Protein AF-A0A9N8J5W6-F1 (afdb_monomer)

pLDDT: mean 72.96, std 18.19, range [24.62, 93.94]

Sequence (117 aa):
MTYSVLTKVTNNVYNNQKFYLYKHGEEDSLNNFTKEEAEKLKQILDDFQNVFSETEIVPREDDEIKYIEISDNTKNLHFAFENVFDDCPGILQNLEEFDVMISGIDRDETVRQTFKD

Structure (mmCIF, N/CA/C/O backbone):
data_AF-A0A9N8J5W6-F1
#
_entry.id   AF-A0A9N8J5W6-F1
#
loop_
_atom_site.group_PDB
_atom_site.id
_atom_site.type_symbol
_atom_site.label_atom_id
_atom_site.label_alt_id
_atom_site.label_comp_id
_atom_site.label_asym_id
_atom_site.label_entity_id
_atom_site.label_seq_id
_atom_site.pdbx_PDB_ins_code
_atom_site.Cartn_x
_atom_site.Cartn_y
_atom_site.Cartn_z
_atom_site.occupancy
_atom_site.B_iso_or_equiv
_atom_site.auth_seq_id
_atom_site.auth_comp_id
_atom_site.auth_asym_id
_atom_site.auth_atom_id
_atom_site.pdbx_PDB_m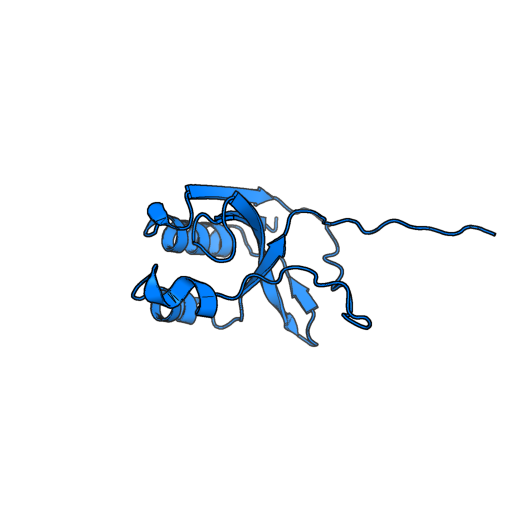odel_num
ATOM 1 N N . MET A 1 1 ? 18.194 -0.154 -0.891 1.00 75.31 1 MET A N 1
ATOM 2 C CA . MET A 1 1 ? 17.139 -1.153 -0.638 1.00 75.31 1 MET A CA 1
ATOM 3 C C . MET A 1 1 ? 15.797 -0.468 -0.815 1.00 75.31 1 MET A C 1
ATOM 5 O O . MET A 1 1 ? 15.617 0.627 -0.283 1.00 75.31 1 MET A O 1
ATOM 9 N N . THR A 1 2 ? 14.919 -1.079 -1.599 1.00 85.88 2 THR A N 1
ATOM 10 C CA . THR A 1 2 ? 13.561 -0.612 -1.888 1.00 85.88 2 THR A CA 1
ATOM 11 C C . THR A 1 2 ? 12.528 -1.475 -1.165 1.00 85.88 2 THR A C 1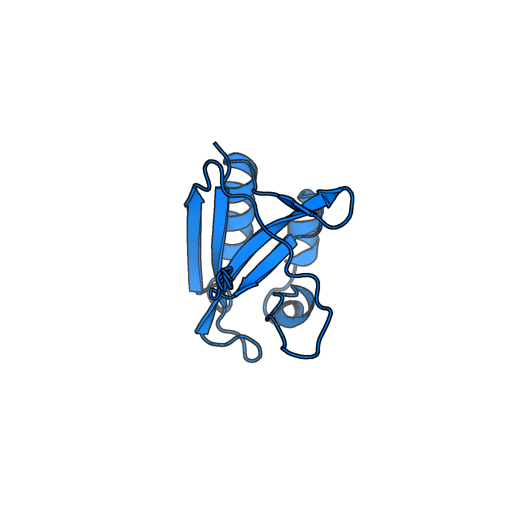
ATOM 13 O O . THR A 1 2 ? 12.841 -2.576 -0.712 1.00 85.88 2 THR A O 1
ATOM 16 N N . TYR A 1 3 ? 11.318 -0.951 -0.999 1.00 89.19 3 TYR A N 1
ATOM 17 C CA . TYR A 1 3 ? 10.287 -1.483 -0.120 1.00 89.19 3 TYR A CA 1
ATOM 18 C C . TYR A 1 3 ? 8.896 -1.324 -0.738 1.00 89.19 3 TYR A C 1
ATOM 20 O O . TYR A 1 3 ? 8.657 -0.455 -1.570 1.00 89.19 3 TYR A O 1
ATOM 28 N N . SER A 1 4 ? 7.965 -2.144 -0.272 1.00 88.56 4 SER A N 1
ATOM 29 C CA . SER A 1 4 ? 6.522 -1.995 -0.485 1.00 88.56 4 SER A CA 1
ATOM 30 C C . SER A 1 4 ? 5.829 -1.862 0.871 1.00 88.56 4 SER A C 1
ATOM 32 O O . SER A 1 4 ? 6.406 -2.226 1.903 1.00 88.56 4 SER A O 1
ATOM 34 N N . VAL A 1 5 ? 4.602 -1.346 0.880 1.00 90.00 5 VAL A N 1
ATOM 35 C CA . VAL A 1 5 ? 3.757 -1.334 2.082 1.00 90.00 5 VAL A CA 1
ATOM 36 C C . VAL A 1 5 ? 2.650 -2.361 1.898 1.00 90.00 5 VAL A C 1
ATOM 38 O O . VAL A 1 5 ? 1.831 -2.220 1.001 1.00 90.00 5 VAL A O 1
ATOM 41 N N . LEU A 1 6 ? 2.635 -3.407 2.719 1.00 90.31 6 LEU A N 1
ATOM 42 C CA . LEU A 1 6 ? 1.558 -4.393 2.749 1.00 90.31 6 LEU A CA 1
ATOM 43 C C . LEU A 1 6 ? 0.500 -3.924 3.743 1.00 90.31 6 LEU A C 1
ATOM 45 O O . LEU A 1 6 ? 0.841 -3.689 4.897 1.00 90.31 6 LEU A O 1
ATOM 49 N N . THR A 1 7 ? -0.763 -3.826 3.335 1.00 89.44 7 THR A N 1
ATOM 50 C CA . THR A 1 7 ? -1.857 -3.452 4.240 1.00 89.44 7 THR A CA 1
ATOM 51 C C . THR A 1 7 ? -3.085 -4.351 4.101 1.00 89.44 7 THR A C 1
ATOM 53 O O . THR A 1 7 ? -3.441 -4.737 2.988 1.00 89.44 7 THR A O 1
ATOM 56 N N . LYS A 1 8 ? -3.742 -4.703 5.216 1.00 89.12 8 LYS A N 1
ATOM 57 C CA . LYS A 1 8 ? -5.048 -5.384 5.216 1.00 89.12 8 LYS A CA 1
ATOM 58 C C . LYS A 1 8 ? -6.187 -4.378 5.337 1.00 89.12 8 LYS A C 1
ATOM 60 O O . LYS A 1 8 ? -6.327 -3.729 6.375 1.00 89.12 8 LYS A O 1
ATOM 65 N N . VAL A 1 9 ? -7.042 -4.345 4.320 1.00 85.44 9 VAL A N 1
ATOM 66 C CA . VAL A 1 9 ? -8.195 -3.447 4.243 1.00 85.44 9 VAL A CA 1
ATOM 67 C C . VAL A 1 9 ? -9.441 -4.128 4.815 1.00 85.44 9 VAL A C 1
ATOM 69 O O . VAL A 1 9 ? -9.725 -5.289 4.520 1.00 85.44 9 VAL A O 1
ATOM 72 N N . THR A 1 10 ? -10.189 -3.429 5.667 1.00 84.88 10 THR A N 1
ATOM 73 C CA . THR A 1 10 ? -11.378 -3.958 6.371 1.00 84.88 10 THR A CA 1
ATOM 74 C C . THR A 1 10 ? -12.672 -3.209 6.061 1.00 84.88 10 THR A C 1
ATOM 76 O O . THR A 1 10 ? -13.684 -3.437 6.722 1.00 84.88 10 THR A O 1
ATOM 79 N N . ASN A 1 11 ? -12.676 -2.336 5.050 1.00 82.56 11 ASN A N 1
ATOM 80 C CA . ASN A 1 11 ? -13.895 -1.649 4.626 1.00 82.56 11 ASN A CA 1
ATOM 81 C C . ASN A 1 11 ? -14.868 -2.589 3.887 1.00 82.56 11 ASN A C 1
ATOM 83 O O . ASN A 1 11 ? -14.529 -3.718 3.535 1.00 82.56 11 ASN A O 1
ATOM 87 N N . ASN A 1 12 ? -16.086 -2.116 3.608 1.00 77.38 12 ASN A N 1
ATOM 88 C CA . ASN A 1 12 ? -17.129 -2.934 2.974 1.00 77.38 12 ASN A CA 1
ATOM 89 C C . ASN A 1 12 ? -16.768 -3.437 1.563 1.00 77.38 12 ASN A C 1
ATOM 91 O O . ASN A 1 12 ? -17.301 -4.459 1.134 1.00 77.38 12 ASN A O 1
ATOM 95 N N . VAL A 1 13 ? -15.896 -2.727 0.842 1.00 76.38 13 VAL A N 1
ATOM 96 C CA . VAL A 1 13 ? -15.535 -3.030 -0.553 1.00 76.38 13 VAL A CA 1
ATOM 97 C C . VAL A 1 13 ? -14.432 -4.089 -0.630 1.00 76.38 13 VAL A C 1
ATOM 99 O O . VAL A 1 13 ? -14.532 -5.024 -1.419 1.00 76.38 13 VAL A O 1
ATOM 102 N N . TYR A 1 14 ? -13.408 -3.964 0.212 1.00 77.25 14 TYR A N 1
ATOM 103 C CA . TYR A 1 14 ? -12.174 -4.752 0.177 1.00 77.25 14 TYR A CA 1
ATOM 104 C C . TYR A 1 14 ? -11.979 -5.608 1.439 1.00 77.25 14 TYR A C 1
ATOM 106 O O . TYR A 1 14 ? -10.856 -5.927 1.823 1.00 77.25 14 TYR A O 1
ATOM 114 N N . ASN A 1 15 ? -13.071 -5.952 2.124 1.00 82.25 15 ASN A N 1
ATOM 115 C CA . ASN A 1 15 ? -13.048 -6.573 3.445 1.00 82.25 15 ASN A CA 1
ATOM 116 C C . ASN A 1 15 ? -12.140 -7.817 3.517 1.00 82.25 15 ASN A C 1
ATOM 118 O O . ASN A 1 15 ? -12.382 -8.812 2.831 1.00 82.25 15 ASN A O 1
ATOM 122 N N . ASN A 1 16 ? -11.155 -7.781 4.419 1.00 80.44 16 ASN A N 1
ATOM 123 C CA . ASN A 1 16 ? -10.152 -8.822 4.668 1.00 80.44 16 ASN A CA 1
ATOM 124 C C . ASN A 1 16 ? -9.170 -9.078 3.511 1.00 80.44 16 ASN A C 1
ATOM 126 O O . ASN A 1 16 ? -8.526 -10.129 3.490 1.00 80.44 16 ASN A O 1
ATOM 130 N N . GLN A 1 17 ? -9.019 -8.137 2.580 1.00 81.81 17 GLN A N 1
ATOM 131 C CA . GLN A 1 17 ? -8.049 -8.240 1.486 1.00 81.81 17 GLN A CA 1
ATOM 132 C C . GLN A 1 17 ? -6.723 -7.587 1.864 1.00 81.81 17 GLN A C 1
ATOM 134 O O . GLN A 1 17 ? -6.693 -6.627 2.637 1.00 81.81 17 GLN A O 1
ATOM 139 N N . LYS A 1 18 ? -5.616 -8.125 1.339 1.00 85.88 18 LYS A N 1
ATOM 140 C CA . LYS A 1 18 ? -4.268 -7.612 1.597 1.00 85.88 18 LYS A CA 1
ATOM 141 C C . LYS A 1 18 ? -3.679 -7.037 0.322 1.00 85.88 18 LYS A C 1
ATOM 143 O O . LYS A 1 18 ? -3.481 -7.777 -0.630 1.00 85.88 18 LYS A O 1
ATOM 148 N N . PHE A 1 19 ? -3.306 -5.766 0.354 1.00 83.94 19 PHE A N 1
ATOM 149 C CA . PHE A 1 19 ? -2.707 -5.081 -0.784 1.00 83.94 19 PHE A CA 1
ATOM 150 C C . PHE A 1 19 ? -1.247 -4.762 -0.526 1.00 83.94 19 PHE A C 1
ATOM 152 O O . PHE A 1 19 ? -0.910 -4.204 0.518 1.00 83.94 19 PHE A O 1
ATOM 159 N N . TYR A 1 20 ? -0.396 -5.057 -1.501 1.00 86.44 20 TYR A N 1
ATOM 160 C CA . TYR A 1 20 ? 0.915 -4.435 -1.600 1.00 86.44 20 TYR A CA 1
ATOM 161 C C . TYR A 1 20 ? 0.774 -3.106 -2.325 1.00 86.44 20 TYR A C 1
ATOM 163 O O . TYR A 1 20 ? 0.267 -3.064 -3.442 1.00 86.44 20 TYR A O 1
ATOM 171 N N . LEU A 1 21 ? 1.208 -2.030 -1.683 1.00 86.44 21 LEU A N 1
ATOM 172 C CA . LEU A 1 21 ? 1.203 -0.689 -2.236 1.00 86.44 21 LEU A CA 1
ATOM 173 C C . LEU A 1 21 ? 2.540 -0.394 -2.916 1.00 86.44 21 LEU A C 1
ATOM 175 O O . LEU A 1 21 ? 3.605 -0.736 -2.387 1.00 86.44 21 LEU A O 1
ATOM 179 N N . TYR A 1 22 ? 2.455 0.305 -4.044 1.00 84.00 22 TYR A N 1
ATOM 180 C CA . TYR A 1 22 ? 3.561 0.727 -4.904 1.00 84.00 22 TYR A CA 1
ATOM 181 C C . TYR A 1 22 ? 3.335 2.157 -5.391 1.00 84.00 22 TYR A C 1
ATOM 183 O O . TYR A 1 22 ? 2.193 2.616 -5.441 1.00 84.00 22 TYR A O 1
ATOM 191 N N . LYS A 1 23 ? 4.403 2.850 -5.798 1.00 81.31 23 LYS A N 1
ATOM 192 C CA . LYS A 1 23 ? 4.284 4.149 -6.474 1.00 81.31 23 LYS A CA 1
ATOM 193 C C . LYS A 1 23 ? 4.245 3.977 -7.986 1.00 81.31 23 LYS A C 1
ATOM 195 O O . LYS A 1 23 ? 4.950 3.127 -8.527 1.00 81.31 23 LYS A O 1
ATOM 200 N N . HIS A 1 24 ? 3.466 4.805 -8.667 1.00 73.50 24 HIS A N 1
ATOM 201 C CA . HIS A 1 24 ? 3.533 4.925 -10.119 1.00 73.50 24 HIS A CA 1
ATOM 202 C C . HIS A 1 24 ? 4.877 5.520 -10.549 1.00 73.50 24 HIS A C 1
ATOM 204 O O . HIS A 1 24 ? 5.380 6.471 -9.950 1.00 73.50 24 HIS A O 1
ATOM 210 N N . GLY A 1 25 ? 5.462 4.916 -11.574 1.00 67.44 25 GLY A N 1
ATOM 211 C CA . GLY A 1 25 ? 6.630 5.394 -12.293 1.00 67.44 25 GLY A CA 1
ATOM 212 C C . GLY A 1 25 ? 6.268 6.054 -13.618 1.00 67.44 25 GLY A C 1
ATOM 213 O O . GLY A 1 25 ? 5.104 6.307 -13.923 1.00 67.44 25 GLY A O 1
ATOM 214 N N . GLU A 1 26 ? 7.298 6.319 -14.418 1.00 69.06 26 GLU A N 1
ATOM 215 C CA . GLU A 1 26 ? 7.140 6.770 -15.801 1.00 69.06 26 GLU A CA 1
ATOM 216 C C . GLU A 1 26 ? 6.531 5.647 -16.665 1.00 69.06 26 GLU A C 1
ATOM 218 O O . GLU A 1 26 ? 6.696 4.464 -16.355 1.00 69.06 26 GLU A O 1
ATOM 223 N N . GLU A 1 27 ? 5.819 6.012 -17.736 1.00 65.06 27 GLU A N 1
ATOM 224 C CA . GLU A 1 27 ? 5.248 5.066 -18.716 1.00 65.06 27 GLU A CA 1
ATOM 225 C C . GLU A 1 27 ? 4.322 3.989 -18.102 1.00 65.06 27 GLU A C 1
ATOM 227 O O . GLU A 1 27 ? 4.372 2.825 -18.490 1.00 65.06 27 GLU A O 1
ATOM 232 N N . ASP A 1 28 ? 3.490 4.369 -17.123 1.00 64.56 28 ASP A N 1
ATOM 233 C CA . ASP A 1 28 ? 2.539 3.478 -16.426 1.00 64.56 28 ASP A CA 1
ATOM 234 C C . ASP A 1 28 ? 3.188 2.280 -15.697 1.00 64.56 28 ASP A C 1
ATOM 236 O O . ASP A 1 28 ? 2.527 1.296 -15.353 1.00 64.56 28 ASP A O 1
ATOM 240 N N . SER A 1 29 ? 4.488 2.368 -15.399 1.00 69.50 29 SER A N 1
ATOM 241 C CA . SER A 1 29 ? 5.202 1.368 -14.599 1.00 69.50 29 SER A CA 1
ATOM 242 C C . SER A 1 29 ? 4.897 1.488 -13.099 1.00 69.50 29 SER A C 1
ATOM 244 O O . SER A 1 29 ? 4.496 2.541 -12.602 1.00 69.50 29 SER A O 1
ATOM 246 N N . LEU A 1 30 ? 5.109 0.406 -12.343 1.00 76.06 30 LEU A N 1
ATOM 247 C CA . LEU A 1 30 ? 5.076 0.425 -10.879 1.00 76.06 30 LEU A CA 1
ATOM 248 C C . LEU A 1 30 ? 6.487 0.309 -10.324 1.00 76.06 30 LEU A C 1
ATOM 250 O O . LEU A 1 30 ? 7.262 -0.552 -10.731 1.00 76.06 30 LEU A O 1
ATOM 254 N N . ASN A 1 31 ? 6.789 1.153 -9.345 1.00 79.19 31 ASN A N 1
ATOM 255 C CA . ASN A 1 31 ? 8.069 1.194 -8.666 1.00 79.19 31 ASN A CA 1
ATOM 256 C C . ASN A 1 31 ? 7.892 0.916 -7.172 1.00 79.19 31 ASN A C 1
ATOM 258 O O . ASN A 1 31 ? 6.906 1.300 -6.537 1.00 79.19 31 ASN A O 1
ATOM 262 N N . ASN A 1 32 ? 8.905 0.283 -6.589 1.00 85.38 32 ASN A N 1
ATOM 263 C CA . ASN A 1 32 ? 9.012 0.165 -5.143 1.00 85.38 32 ASN A CA 1
ATOM 264 C C . ASN A 1 32 ? 9.342 1.531 -4.513 1.00 85.38 32 ASN A C 1
ATOM 266 O O . ASN A 1 32 ? 10.011 2.378 -5.111 1.00 85.38 32 ASN A O 1
ATOM 270 N N . PHE A 1 33 ? 8.928 1.717 -3.267 1.00 86.44 33 PHE A N 1
ATOM 271 C CA . PHE A 1 33 ? 9.295 2.859 -2.440 1.00 86.44 33 PHE A CA 1
ATOM 272 C C . PHE A 1 33 ? 10.742 2.750 -1.941 1.00 86.44 33 PHE A C 1
ATOM 274 O O . PHE A 1 33 ? 11.304 1.666 -1.784 1.00 86.44 33 PHE A O 1
ATOM 281 N N . THR A 1 34 ? 11.363 3.877 -1.620 1.00 90.69 34 THR A N 1
ATOM 282 C CA . THR A 1 34 ? 12.511 3.905 -0.709 1.00 90.69 34 THR A CA 1
ATOM 283 C C . THR A 1 34 ? 12.055 3.555 0.711 1.00 90.69 34 THR A C 1
ATOM 285 O O . THR A 1 34 ? 10.864 3.567 1.021 1.00 90.69 34 THR A O 1
ATOM 288 N N . LYS A 1 35 ? 13.003 3.259 1.609 1.00 91.62 35 LYS A N 1
ATOM 289 C CA . LYS A 1 35 ? 12.676 2.981 3.016 1.00 91.62 35 LYS A CA 1
ATOM 290 C C . LYS A 1 35 ? 11.904 4.130 3.665 1.00 91.62 35 LYS A C 1
ATOM 292 O O . LYS A 1 35 ? 10.909 3.898 4.338 1.00 91.62 35 LYS A O 1
ATOM 297 N N . GLU A 1 36 ? 12.379 5.353 3.448 1.00 92.25 36 GLU A N 1
ATOM 298 C CA . GLU A 1 36 ? 11.794 6.560 4.028 1.00 92.25 36 GLU A CA 1
ATOM 299 C C . GLU A 1 36 ? 10.373 6.799 3.502 1.00 92.25 36 GLU A C 1
ATOM 301 O O . GLU A 1 36 ? 9.466 7.069 4.283 1.00 92.25 36 GLU A O 1
ATOM 306 N N . GLU A 1 37 ? 10.161 6.641 2.193 1.00 90.88 37 GLU A N 1
ATOM 307 C CA . GLU A 1 37 ? 8.830 6.738 1.580 1.00 90.88 37 GLU A CA 1
ATOM 308 C C . GLU A 1 37 ? 7.869 5.680 2.153 1.00 90.88 37 GLU A C 1
ATOM 310 O O . GLU A 1 37 ? 6.743 6.007 2.522 1.00 90.88 37 GLU A O 1
ATOM 315 N N . ALA A 1 38 ? 8.313 4.425 2.288 1.00 92.06 38 ALA A N 1
ATOM 316 C CA . ALA A 1 38 ? 7.485 3.353 2.840 1.00 92.06 38 ALA A CA 1
ATOM 317 C C . ALA A 1 38 ? 7.130 3.584 4.319 1.00 92.06 38 ALA A C 1
ATOM 319 O O . ALA A 1 38 ? 6.008 3.302 4.736 1.00 92.06 38 ALA A O 1
ATOM 320 N N . GLU A 1 39 ? 8.065 4.115 5.112 1.00 93.94 39 GLU A N 1
ATOM 321 C CA . GLU A 1 39 ? 7.819 4.475 6.512 1.00 93.94 39 GLU A CA 1
ATOM 322 C C . GLU A 1 39 ? 6.805 5.614 6.640 1.00 93.94 39 GLU A C 1
ATOM 324 O O . GLU A 1 39 ? 5.891 5.511 7.459 1.00 93.94 39 GLU A O 1
ATOM 329 N N . LYS A 1 40 ? 6.907 6.653 5.801 1.00 92.56 40 LYS A N 1
ATOM 330 C CA . LYS A 1 40 ? 5.921 7.744 5.749 1.00 92.56 40 LYS A CA 1
ATOM 331 C C . LYS A 1 40 ? 4.537 7.235 5.352 1.00 92.56 40 LYS A C 1
ATOM 333 O O . LYS A 1 40 ? 3.556 7.548 6.020 1.00 92.56 40 LYS A O 1
ATOM 338 N N . LEU A 1 41 ? 4.453 6.397 4.316 1.00 91.25 41 LEU A N 1
ATOM 339 C CA . LEU A 1 41 ? 3.175 5.851 3.859 1.00 91.25 41 LEU A CA 1
ATOM 340 C C . LEU A 1 41 ? 2.542 4.981 4.946 1.00 91.25 41 LEU A C 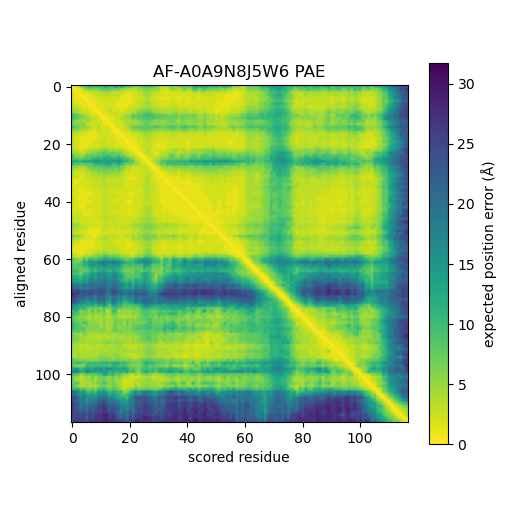1
ATOM 342 O O . LEU A 1 41 ? 1.359 5.123 5.238 1.00 91.25 41 LEU A O 1
ATOM 346 N N . LYS A 1 42 ? 3.334 4.130 5.608 1.00 93.12 42 LYS A N 1
ATOM 347 C CA . LYS A 1 42 ? 2.857 3.342 6.747 1.00 93.12 42 LYS A CA 1
ATOM 348 C C . LYS A 1 42 ? 2.284 4.225 7.858 1.00 93.12 42 LYS A C 1
ATOM 350 O O . LYS A 1 42 ? 1.234 3.882 8.381 1.00 93.12 42 LYS A O 1
ATOM 355 N N . GLN A 1 43 ? 2.937 5.335 8.206 1.00 93.44 43 GLN A N 1
ATOM 356 C CA . GLN A 1 43 ? 2.433 6.251 9.238 1.00 93.44 43 GLN A CA 1
ATOM 357 C C . GLN A 1 43 ? 1.062 6.825 8.867 1.00 93.44 43 GLN A C 1
ATOM 359 O O . GLN A 1 43 ? 0.158 6.793 9.693 1.00 93.44 43 GLN A O 1
ATOM 364 N N . ILE A 1 44 ? 0.881 7.252 7.614 1.00 91.19 44 ILE A N 1
ATOM 365 C CA . ILE A 1 44 ? -0.409 7.767 7.127 1.00 91.19 44 ILE A CA 1
ATOM 366 C C . ILE A 1 44 ? -1.502 6.700 7.226 1.00 91.19 44 ILE A C 1
ATOM 368 O O . ILE A 1 44 ? -2.612 6.991 7.660 1.00 91.19 44 ILE A O 1
ATOM 372 N N . LEU A 1 45 ? -1.211 5.460 6.823 1.00 91.50 45 LEU A N 1
ATOM 373 C CA . LEU A 1 45 ? -2.189 4.370 6.898 1.00 91.50 45 LEU A CA 1
ATOM 374 C C . LEU A 1 45 ? -2.477 3.959 8.343 1.00 91.50 45 LEU A C 1
ATOM 376 O O . LEU A 1 45 ? -3.605 3.586 8.663 1.00 91.50 45 LEU A O 1
ATOM 380 N N . ASP A 1 46 ? -1.476 4.045 9.219 1.00 91.62 46 ASP A N 1
ATOM 381 C CA . ASP A 1 46 ? -1.620 3.689 10.624 1.00 91.62 46 ASP A CA 1
ATOM 382 C C . ASP A 1 46 ? -2.582 4.617 11.376 1.00 91.62 46 ASP A C 1
ATOM 384 O O . ASP A 1 46 ? -3.169 4.177 12.364 1.00 91.62 46 ASP A O 1
ATOM 388 N N . ASP A 1 47 ? -2.801 5.847 10.904 1.00 92.00 47 ASP A N 1
ATOM 389 C CA . ASP A 1 47 ? -3.801 6.763 11.466 1.00 92.00 47 ASP A CA 1
ATOM 390 C C . ASP A 1 47 ? -5.246 6.270 11.246 1.00 92.00 47 ASP A C 1
ATOM 392 O O . ASP A 1 47 ? -6.162 6.681 11.962 1.00 92.00 47 ASP A O 1
ATOM 396 N N . PHE A 1 48 ? -5.455 5.330 10.316 1.00 90.06 48 PHE A N 1
ATOM 397 C CA . PHE A 1 48 ? -6.763 4.766 9.972 1.00 90.06 48 PHE A CA 1
ATOM 398 C C . PHE A 1 48 ? -6.816 3.243 10.197 1.00 90.06 48 PHE A C 1
ATOM 400 O O . PHE A 1 48 ? -7.265 2.492 9.330 1.00 90.06 48 PHE A O 1
ATOM 407 N N . GLN A 1 49 ? -6.395 2.754 11.376 1.00 89.44 49 GLN A N 1
ATOM 408 C CA . GLN A 1 49 ? -6.407 1.314 11.739 1.00 89.44 49 GLN A CA 1
ATOM 409 C C . GLN A 1 49 ? -7.770 0.617 11.565 1.00 89.44 49 GLN A C 1
ATOM 411 O O . GLN A 1 49 ? -7.838 -0.603 11.420 1.00 89.44 49 GLN A O 1
ATOM 416 N N . ASN A 1 50 ? -8.875 1.367 11.615 1.00 88.50 50 ASN A N 1
ATOM 417 C CA . ASN A 1 50 ? -10.223 0.846 11.371 1.00 88.50 50 ASN A CA 1
ATOM 418 C C . ASN A 1 50 ? -10.422 0.379 9.920 1.00 88.50 50 ASN A C 1
ATOM 420 O O . ASN A 1 50 ? -11.260 -0.490 9.669 1.00 88.50 50 ASN A O 1
ATOM 424 N N . VAL A 1 51 ? -9.658 0.949 8.987 1.00 88.25 51 VAL A N 1
ATOM 425 C CA . VAL A 1 51 ? -9.633 0.564 7.575 1.00 88.25 51 VAL A CA 1
ATOM 426 C C . VAL A 1 51 ? -8.392 -0.264 7.266 1.00 88.25 51 VAL A C 1
ATOM 428 O O . VAL A 1 51 ? -8.521 -1.299 6.624 1.00 88.25 51 VAL A O 1
ATOM 431 N N . PHE A 1 52 ? -7.217 0.138 7.752 1.00 90.31 52 PHE A N 1
ATOM 432 C CA . PHE A 1 52 ? -5.919 -0.496 7.497 1.00 90.31 52 PHE A CA 1
ATOM 433 C C . PHE A 1 52 ? -5.421 -1.264 8.725 1.00 90.31 52 PHE A C 1
ATOM 435 O O . PHE A 1 52 ? -4.472 -0.878 9.400 1.00 90.31 52 PHE A O 1
ATOM 442 N N . SER A 1 53 ? -6.101 -2.362 9.034 1.00 87.69 53 SER A N 1
ATOM 443 C CA . SER A 1 53 ? -5.940 -3.101 10.298 1.00 87.69 53 SER A CA 1
ATOM 444 C C . SER A 1 53 ? -4.641 -3.909 10.457 1.00 87.69 53 SER A C 1
ATOM 446 O O . SER A 1 53 ? -4.337 -4.363 11.559 1.00 87.69 53 SER A O 1
ATOM 448 N N . GLU A 1 54 ? -3.886 -4.142 9.381 1.00 90.38 54 GLU A N 1
ATOM 449 C CA . GLU A 1 54 ? -2.572 -4.801 9.433 1.00 90.38 54 GLU A CA 1
ATOM 450 C C . GLU A 1 54 ? -1.645 -4.157 8.402 1.00 90.38 54 GLU A C 1
ATOM 452 O O . GLU A 1 54 ? -1.749 -4.508 7.231 1.00 90.38 54 GLU A O 1
ATOM 457 N N . THR A 1 55 ? -0.755 -3.246 8.812 1.00 91.94 55 THR A N 1
ATOM 458 C CA . THR A 1 55 ? 0.182 -2.563 7.900 1.00 91.94 55 THR A CA 1
ATOM 459 C C . THR A 1 55 ? 1.642 -2.909 8.213 1.00 91.94 55 THR A C 1
ATOM 461 O O . THR A 1 55 ? 2.109 -2.758 9.343 1.00 91.94 55 THR A O 1
ATOM 464 N N . GLU A 1 56 ? 2.393 -3.345 7.202 1.00 93.25 56 GLU A N 1
ATOM 465 C CA . GLU A 1 56 ? 3.776 -3.822 7.309 1.00 93.25 56 GLU A CA 1
ATOM 466 C C . GLU A 1 56 ? 4.656 -3.245 6.190 1.00 93.25 56 GLU A C 1
ATOM 468 O O . GLU A 1 56 ? 4.225 -3.110 5.046 1.00 93.25 56 GLU A O 1
ATOM 473 N N . ILE A 1 57 ? 5.918 -2.937 6.504 1.00 92.94 57 ILE A N 1
ATOM 474 C CA . ILE A 1 57 ? 6.920 -2.540 5.503 1.00 92.94 57 ILE A CA 1
ATOM 475 C C . ILE A 1 57 ? 7.665 -3.791 5.050 1.00 92.94 57 ILE A C 1
ATOM 477 O O . ILE A 1 57 ? 8.301 -4.462 5.864 1.00 92.94 57 ILE A O 1
ATOM 481 N N . VAL A 1 58 ? 7.620 -4.083 3.752 1.00 90.44 58 VAL A N 1
ATOM 482 C CA . VAL A 1 58 ? 8.189 -5.307 3.177 1.00 90.44 58 VAL A CA 1
ATOM 483 C C . VAL A 1 58 ? 9.352 -4.946 2.248 1.00 90.44 58 VAL A C 1
ATOM 485 O O . VAL A 1 58 ? 9.122 -4.247 1.257 1.00 90.44 58 VAL A O 1
ATOM 488 N N . PRO A 1 59 ? 10.597 -5.382 2.533 1.00 87.62 59 PRO A N 1
ATOM 489 C CA . PRO A 1 59 ? 11.728 -5.166 1.635 1.00 87.62 59 PRO A CA 1
ATOM 490 C C . PRO A 1 59 ? 11.518 -5.925 0.320 1.00 87.62 59 PRO A C 1
ATOM 492 O O . PRO A 1 59 ? 11.109 -7.084 0.320 1.00 87.62 59 PRO A O 1
ATOM 495 N N . ARG A 1 60 ? 11.801 -5.253 -0.794 1.00 81.19 60 ARG A N 1
ATOM 496 C CA . ARG A 1 60 ? 11.661 -5.754 -2.167 1.00 81.19 60 ARG A CA 1
ATOM 497 C C . ARG A 1 60 ? 12.972 -5.490 -2.894 1.00 81.19 60 ARG A C 1
ATOM 499 O O . ARG A 1 60 ? 13.120 -4.484 -3.589 1.00 81.19 60 ARG A O 1
ATOM 506 N N . GLU A 1 61 ? 13.965 -6.328 -2.620 1.00 67.44 61 GLU A N 1
ATOM 507 C CA . GLU A 1 61 ? 15.244 -6.299 -3.331 1.00 67.44 61 GLU A CA 1
ATOM 508 C C . GLU A 1 61 ? 15.082 -7.006 -4.677 1.00 67.44 61 GLU A C 1
ATOM 510 O O . GLU A 1 61 ? 14.616 -8.138 -4.714 1.00 67.44 61 GLU A O 1
ATOM 515 N N . ASP A 1 62 ? 15.439 -6.326 -5.767 1.00 61.06 62 ASP A N 1
ATOM 516 C CA . ASP A 1 62 ? 15.493 -6.865 -7.135 1.00 61.06 62 A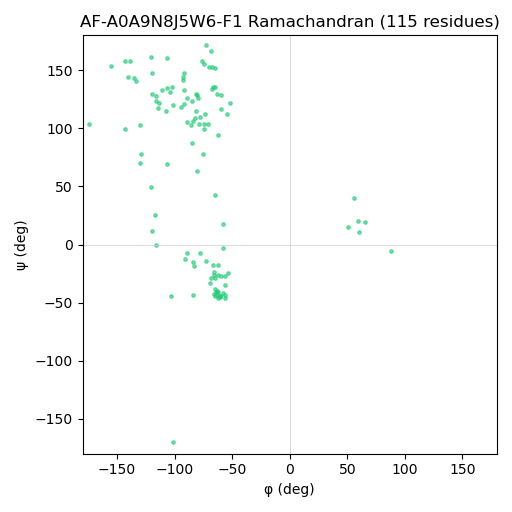SP A CA 1
ATOM 517 C C . ASP A 1 62 ? 14.173 -7.408 -7.738 1.00 61.06 62 ASP A C 1
ATOM 519 O O . ASP A 1 62 ? 14.193 -7.999 -8.819 1.00 61.06 62 ASP A O 1
ATOM 523 N N . ASP A 1 63 ? 13.019 -7.168 -7.104 1.00 64.44 63 ASP A N 1
ATOM 524 C CA . ASP A 1 63 ? 11.709 -7.555 -7.648 1.00 64.44 63 ASP A CA 1
ATOM 525 C C . ASP A 1 63 ? 11.296 -6.639 -8.816 1.00 64.44 63 ASP A C 1
ATOM 527 O O . ASP A 1 63 ? 10.981 -5.459 -8.637 1.00 64.44 63 ASP A O 1
ATOM 531 N N . GLU A 1 64 ? 11.256 -7.208 -10.024 1.00 61.56 64 GLU A N 1
ATOM 532 C CA . GLU A 1 64 ? 10.608 -6.610 -11.193 1.00 61.56 64 GLU A CA 1
ATOM 533 C C . GLU A 1 64 ? 9.084 -6.665 -10.993 1.00 61.56 64 GLU A C 1
ATOM 535 O O . GLU A 1 64 ? 8.462 -7.724 -11.127 1.00 61.56 64 GLU A O 1
ATOM 540 N N . ILE A 1 65 ? 8.469 -5.527 -10.658 1.00 65.62 65 ILE A N 1
ATOM 541 C CA . ILE A 1 65 ? 7.012 -5.421 -10.533 1.00 65.62 65 ILE A CA 1
ATOM 542 C C . ILE A 1 65 ? 6.427 -5.419 -11.942 1.00 65.62 65 ILE A C 1
ATOM 544 O O . ILE A 1 65 ? 6.482 -4.420 -12.659 1.00 65.62 65 ILE A O 1
ATOM 548 N N . LYS A 1 66 ? 5.861 -6.548 -12.363 1.00 55.81 66 LYS A N 1
ATOM 549 C CA . LYS A 1 66 ? 5.191 -6.626 -13.660 1.00 55.81 66 LYS A CA 1
ATOM 550 C C . LYS A 1 66 ? 3.789 -6.069 -13.532 1.00 55.81 66 LYS A C 1
ATOM 552 O O . LYS A 1 66 ? 2.949 -6.652 -12.849 1.00 55.81 66 LYS A O 1
ATOM 557 N N . TYR A 1 67 ? 3.537 -4.963 -14.228 1.00 53.94 67 TYR A N 1
ATOM 558 C CA . TYR A 1 67 ? 2.176 -4.535 -14.506 1.00 53.94 67 TYR A CA 1
ATOM 559 C C . TYR A 1 67 ? 1.502 -5.659 -15.298 1.00 53.94 67 TYR A C 1
ATOM 561 O O . TYR A 1 67 ? 1.957 -6.019 -16.386 1.00 53.94 67 TYR A O 1
ATOM 569 N N . ILE A 1 68 ? 0.458 -6.274 -14.742 1.00 52.03 68 ILE A N 1
ATOM 570 C CA . ILE A 1 68 ? -0.394 -7.147 -15.547 1.00 52.03 68 ILE A CA 1
ATOM 571 C C . ILE A 1 68 ? -1.216 -6.199 -16.411 1.00 52.03 68 ILE A C 1
ATOM 573 O O . ILE A 1 68 ? -2.176 -5.600 -15.931 1.00 52.03 68 ILE A O 1
ATOM 577 N N . GLU A 1 69 ? -0.797 -6.022 -17.664 1.00 45.06 69 GLU A N 1
ATOM 578 C CA . GLU A 1 69 ? -1.551 -5.271 -18.663 1.00 45.06 69 GLU A CA 1
ATOM 579 C C . GLU A 1 69 ? -2.963 -5.875 -18.733 1.00 45.06 69 GLU A C 1
ATOM 581 O O . GLU A 1 69 ? -3.139 -7.045 -19.094 1.00 45.06 69 GLU A O 1
ATOM 586 N N . ILE A 1 70 ? -3.968 -5.112 -18.293 1.00 45.88 70 ILE A N 1
ATOM 587 C CA . ILE A 1 70 ? -5.359 -5.567 -18.190 1.00 45.88 70 ILE A CA 1
ATOM 588 C C . ILE A 1 70 ? -5.941 -5.600 -19.605 1.00 45.88 70 ILE A C 1
ATOM 590 O O . ILE A 1 70 ? -6.652 -4.696 -20.035 1.00 45.88 70 ILE A O 1
ATOM 594 N N . SER A 1 71 ? -5.586 -6.635 -20.358 1.00 39.44 71 SER A N 1
ATOM 595 C CA . SER A 1 71 ? -6.097 -6.867 -21.708 1.00 39.44 71 SER A CA 1
ATOM 596 C C . SER A 1 71 ? -7.385 -7.692 -21.721 1.00 39.44 71 SER A C 1
ATOM 598 O O . SER A 1 71 ? -8.023 -7.780 -22.767 1.00 39.44 71 SER A O 1
ATOM 600 N N . ASP A 1 72 ? -7.830 -8.243 -20.584 1.00 38.66 72 ASP A N 1
ATOM 601 C CA . ASP A 1 72 ? -9.086 -8.990 -20.537 1.00 38.66 72 ASP A CA 1
ATOM 602 C C . ASP A 1 72 ? -9.741 -9.021 -19.143 1.00 38.66 72 ASP A C 1
ATOM 604 O O . ASP A 1 72 ? -9.079 -8.895 -18.116 1.00 38.66 72 ASP A O 1
ATOM 608 N N . ASN A 1 73 ? -11.067 -9.181 -19.131 1.00 40.78 73 ASN A N 1
ATOM 609 C CA . ASN A 1 73 ? -12.045 -8.957 -18.045 1.00 40.78 73 ASN A CA 1
ATOM 610 C C . ASN A 1 73 ? -11.871 -9.730 -16.708 1.00 40.78 73 ASN A C 1
ATOM 612 O O . ASN A 1 73 ? -12.814 -9.816 -15.914 1.00 40.78 73 ASN A O 1
ATOM 616 N N . THR A 1 74 ? -10.707 -10.292 -16.401 1.00 40.09 74 THR A N 1
ATOM 617 C CA . THR A 1 74 ? -10.409 -10.848 -15.074 1.00 40.09 74 THR A CA 1
ATOM 618 C C . THR A 1 74 ? -9.900 -9.733 -14.168 1.00 40.09 74 THR A C 1
ATOM 620 O O . THR A 1 74 ? -8.769 -9.276 -14.297 1.00 40.09 74 THR A O 1
ATOM 623 N N . LYS A 1 75 ? -10.776 -9.252 -13.278 1.00 42.47 75 LYS A N 1
ATOM 624 C CA . LYS A 1 75 ? -10.511 -8.142 -12.354 1.00 42.47 75 LYS A CA 1
ATOM 625 C C . LYS A 1 75 ? -9.371 -8.485 -11.392 1.00 42.47 75 LYS A C 1
ATOM 627 O O . LYS A 1 75 ? -9.621 -9.035 -10.324 1.00 42.47 75 LYS A O 1
ATOM 632 N N . ASN A 1 76 ? -8.149 -8.094 -11.729 1.00 46.03 76 ASN A N 1
ATOM 633 C CA . ASN A 1 76 ? -7.169 -7.794 -10.694 1.00 46.03 76 ASN A CA 1
ATOM 634 C C . ASN A 1 76 ? -7.754 -6.666 -9.837 1.00 46.03 76 ASN A C 1
ATOM 636 O O . ASN A 1 76 ? -8.244 -5.663 -10.365 1.00 46.03 76 ASN A O 1
ATOM 640 N N . LEU A 1 77 ? -7.778 -6.856 -8.522 1.00 51.22 77 LEU A N 1
ATOM 641 C CA . LEU A 1 77 ? -8.279 -5.847 -7.600 1.00 51.22 77 LEU A CA 1
ATOM 642 C C . LEU A 1 77 ? -7.187 -4.797 -7.416 1.00 51.22 77 LEU A C 1
ATOM 644 O O . LEU A 1 77 ? -6.191 -5.026 -6.735 1.00 51.22 77 LEU A O 1
ATOM 648 N N . HIS A 1 78 ? -7.379 -3.653 -8.066 1.00 62.03 78 HIS A N 1
ATOM 649 C CA . HIS A 1 78 ? -6.608 -2.449 -7.797 1.00 62.03 78 HIS A CA 1
ATOM 650 C C . HIS A 1 78 ? -7.196 -1.743 -6.570 1.00 62.03 78 HIS A C 1
ATOM 652 O O . HIS A 1 78 ? -8.415 -1.540 -6.475 1.00 62.03 78 HIS A O 1
ATOM 658 N N . PHE A 1 79 ? -6.338 -1.410 -5.608 1.00 67.44 79 PHE A N 1
ATOM 659 C CA . PHE A 1 79 ? -6.728 -0.603 -4.458 1.00 67.44 79 PHE A CA 1
ATOM 660 C C . PHE A 1 79 ? -6.808 0.867 -4.870 1.00 67.44 79 PHE A C 1
ATOM 662 O O . PHE A 1 79 ? -5.783 1.514 -5.093 1.00 67.44 79 PHE A O 1
ATOM 669 N N . ALA A 1 80 ? -8.028 1.393 -4.932 1.00 71.44 80 ALA A N 1
ATOM 670 C CA . ALA A 1 80 ? -8.274 2.805 -5.175 1.00 71.44 80 ALA A CA 1
ATOM 671 C C . ALA A 1 80 ? -8.612 3.500 -3.852 1.00 71.44 80 ALA A C 1
ATOM 673 O O . ALA A 1 80 ? -9.614 3.171 -3.213 1.00 71.44 80 ALA A O 1
ATOM 674 N N . PHE A 1 81 ? -7.805 4.490 -3.461 1.00 71.75 81 PHE A N 1
ATOM 675 C CA . PHE A 1 81 ? -8.039 5.271 -2.239 1.00 71.75 81 PHE A CA 1
ATOM 676 C C . PHE A 1 81 ? -9.392 6.000 -2.247 1.00 71.75 81 PHE A C 1
ATOM 678 O O . PHE A 1 81 ? -9.988 6.203 -1.192 1.00 71.75 81 PHE A O 1
ATOM 685 N N . GLU A 1 82 ? -9.925 6.324 -3.427 1.00 68.56 82 GLU A N 1
ATOM 686 C CA . GLU A 1 82 ? -11.269 6.893 -3.592 1.00 68.56 82 GLU A CA 1
ATOM 687 C C . GLU A 1 82 ? -12.363 6.010 -2.966 1.00 68.56 82 GLU A C 1
ATOM 689 O O . GLU A 1 82 ? -13.309 6.524 -2.377 1.00 68.56 82 GLU A O 1
ATOM 694 N N . ASN A 1 83 ? -12.202 4.681 -3.005 1.00 71.12 83 ASN A N 1
ATOM 695 C CA . ASN A 1 83 ? -13.168 3.726 -2.449 1.00 71.12 83 ASN A CA 1
ATOM 696 C C . ASN A 1 83 ? -13.095 3.593 -0.921 1.00 71.12 83 ASN A C 1
ATOM 698 O O . ASN A 1 83 ? -13.915 2.887 -0.332 1.00 71.12 83 ASN A O 1
ATOM 702 N N . VAL A 1 84 ? -12.100 4.210 -0.277 1.00 72.06 84 VAL A N 1
ATOM 703 C CA . VAL A 1 84 ? -11.972 4.239 1.189 1.00 72.06 84 VAL A CA 1
ATOM 704 C C . VAL A 1 84 ? -12.085 5.655 1.757 1.00 72.06 84 VAL A C 1
ATOM 706 O O . VAL A 1 84 ? -11.998 5.826 2.967 1.00 72.06 84 VAL A O 1
ATOM 709 N N . PHE A 1 85 ? -12.276 6.668 0.905 1.00 72.25 85 PHE A N 1
ATOM 710 C CA . PHE A 1 85 ? -12.214 8.077 1.296 1.00 72.25 85 PHE A CA 1
ATOM 711 C C . PHE A 1 85 ? -13.210 8.440 2.404 1.00 72.25 85 PHE A C 1
ATOM 713 O O . PHE A 1 85 ? -12.843 9.125 3.357 1.00 72.25 85 PHE A O 1
ATOM 720 N N . ASP A 1 86 ? -14.440 7.931 2.318 1.00 78.44 86 ASP A N 1
ATOM 721 C CA . ASP A 1 86 ? -15.486 8.200 3.312 1.00 78.44 86 ASP A CA 1
ATOM 722 C C . ASP A 1 86 ? -15.145 7.628 4.702 1.00 78.44 86 ASP A C 1
ATOM 724 O O . ASP A 1 86 ? -15.544 8.195 5.720 1.00 78.44 86 ASP A O 1
ATOM 728 N N . ASP A 1 87 ? -14.372 6.538 4.750 1.00 80.12 87 ASP A N 1
ATOM 729 C CA . ASP A 1 87 ? -13.921 5.886 5.986 1.00 80.12 87 ASP A CA 1
ATOM 730 C C . ASP A 1 87 ? -12.561 6.430 6.487 1.00 80.12 87 ASP A C 1
ATOM 732 O O . ASP A 1 87 ? -12.169 6.165 7.629 1.00 80.12 87 ASP A O 1
ATOM 736 N N . CYS A 1 88 ? -11.857 7.201 5.647 1.00 82.94 88 CYS A N 1
ATOM 737 C CA . CYS A 1 88 ? -10.512 7.739 5.871 1.00 82.94 88 CYS A CA 1
ATOM 738 C C . CYS A 1 88 ? -10.456 9.260 5.591 1.00 82.94 88 CYS A C 1
ATOM 740 O O . CYS A 1 88 ? -9.853 9.696 4.602 1.00 82.94 88 CYS A O 1
ATOM 742 N N . PRO A 1 89 ? -11.069 10.108 6.436 1.00 83.44 89 PRO A N 1
ATOM 743 C CA . PRO A 1 89 ? -11.123 11.547 6.194 1.00 83.44 89 PRO A CA 1
ATOM 744 C C . PRO A 1 89 ? -9.720 12.165 6.194 1.00 83.44 89 PRO A C 1
ATOM 746 O O . PRO A 1 89 ? -8.950 11.973 7.131 1.00 83.44 89 PRO A O 1
ATOM 749 N N . GLY A 1 90 ? -9.394 12.949 5.164 1.00 80.81 90 GLY A N 1
ATOM 750 C CA . GLY A 1 90 ? -8.086 13.608 5.067 1.00 80.81 90 GLY A CA 1
ATOM 751 C C . GLY A 1 90 ? -6.996 12.774 4.384 1.00 80.81 90 GLY A C 1
ATOM 752 O O . GLY A 1 90 ? -5.895 13.276 4.170 1.00 80.81 90 GLY A O 1
ATOM 753 N N . ILE A 1 91 ? -7.275 11.508 4.036 1.00 83.31 91 ILE A N 1
ATOM 754 C CA . ILE A 1 91 ? -6.242 10.603 3.519 1.00 83.31 91 ILE A CA 1
ATOM 755 C C . ILE A 1 91 ? -5.635 11.096 2.207 1.00 83.31 91 ILE A C 1
ATOM 757 O O . ILE A 1 91 ? -4.423 11.047 2.052 1.00 83.31 91 ILE A O 1
ATOM 761 N N . LEU A 1 92 ? -6.446 11.630 1.288 1.00 81.75 92 LEU A N 1
ATOM 762 C CA . LEU A 1 92 ? -5.944 12.129 0.006 1.00 81.75 92 LEU A CA 1
ATOM 763 C C . LEU A 1 92 ? -4.997 13.318 0.202 1.00 81.75 92 LEU A C 1
ATOM 765 O O . LEU A 1 92 ? -3.945 13.341 -0.421 1.00 81.75 92 LEU A O 1
ATOM 769 N N . GLN A 1 93 ? -5.312 14.237 1.121 1.00 81.88 93 GLN A N 1
ATOM 770 C CA . GLN A 1 93 ? -4.448 15.376 1.442 1.00 81.88 93 GLN A CA 1
ATOM 771 C C . GLN A 1 93 ? -3.104 14.925 2.026 1.00 81.88 93 GLN A C 1
ATOM 773 O O .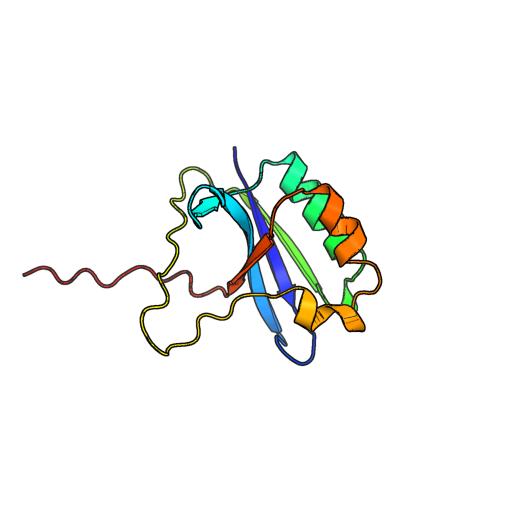 GLN A 1 93 ? -2.066 15.466 1.666 1.00 81.88 93 GLN A O 1
ATOM 778 N N . ASN A 1 94 ? -3.108 13.907 2.890 1.00 82.19 94 ASN A N 1
ATOM 779 C CA . ASN A 1 94 ? -1.870 13.359 3.451 1.00 82.19 94 ASN A CA 1
ATOM 780 C C . ASN A 1 94 ? -1.026 12.633 2.386 1.00 82.19 94 ASN A C 1
ATOM 782 O O . ASN A 1 94 ? 0.197 12.583 2.493 1.00 82.19 94 ASN A O 1
ATOM 786 N N . LEU A 1 95 ? -1.664 12.073 1.353 1.00 81.00 95 LEU A N 1
ATOM 787 C CA . LEU A 1 95 ? -0.982 11.395 0.248 1.00 81.00 95 LEU A CA 1
ATOM 788 C C . LEU A 1 95 ? -0.483 12.358 -0.841 1.00 81.00 95 LEU A C 1
ATOM 790 O O . LEU A 1 95 ? 0.422 11.980 -1.581 1.00 81.00 95 LEU A O 1
ATOM 794 N N . GLU A 1 96 ? -0.994 13.594 -0.927 1.00 74.00 96 GLU A N 1
ATOM 795 C CA . GLU A 1 96 ? -0.483 14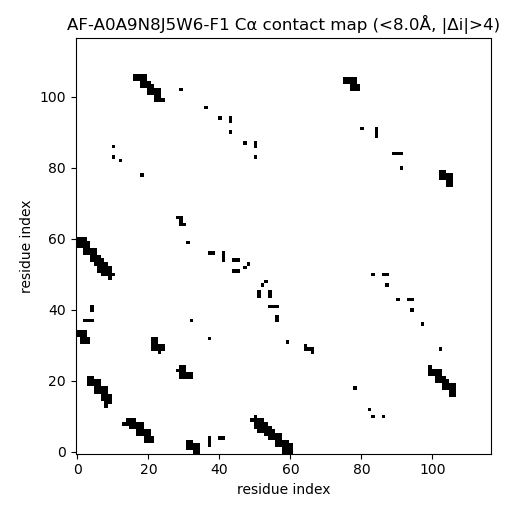.624 -1.855 1.00 74.00 96 GLU A CA 1
ATOM 796 C C . GLU A 1 96 ? 1.019 14.894 -1.652 1.00 74.00 96 GLU A C 1
ATOM 798 O O . GLU A 1 96 ? 1.718 15.229 -2.607 1.00 74.00 96 GLU A O 1
ATOM 803 N N . GLU A 1 97 ? 1.551 14.667 -0.444 1.00 67.56 97 GLU A N 1
ATOM 804 C CA . GLU A 1 97 ? 2.984 14.793 -0.143 1.00 67.56 97 GLU A CA 1
ATOM 805 C C . GLU A 1 97 ? 3.877 13.820 -0.933 1.00 67.56 97 GLU A C 1
ATOM 807 O O . GLU A 1 97 ? 5.089 14.029 -1.015 1.00 67.56 97 GLU A O 1
ATOM 812 N N . PHE A 1 98 ? 3.306 12.759 -1.511 1.00 68.50 98 PHE A N 1
ATOM 813 C CA . PHE A 1 98 ? 4.055 11.771 -2.283 1.00 68.50 98 PHE A CA 1
ATOM 814 C C . PHE A 1 98 ? 4.278 12.188 -3.744 1.00 68.50 98 PHE A C 1
ATOM 816 O O . PHE A 1 98 ? 5.137 11.591 -4.386 1.00 68.50 98 PHE A O 1
ATOM 823 N N . ASP A 1 99 ? 3.553 13.189 -4.269 1.00 57.50 99 ASP A N 1
ATOM 824 C CA . ASP A 1 99 ? 3.607 13.663 -5.676 1.00 57.50 99 ASP A CA 1
ATOM 825 C C . ASP A 1 99 ? 3.472 12.540 -6.736 1.00 57.50 99 ASP A C 1
ATOM 827 O O . ASP A 1 99 ? 3.770 12.711 -7.916 1.00 57.50 99 ASP A O 1
ATOM 831 N N . VAL A 1 100 ? 3.026 11.351 -6.319 1.00 58.19 100 VAL A N 1
ATOM 832 C CA . VAL A 1 100 ? 2.899 10.152 -7.150 1.00 58.19 100 VAL A CA 1
ATOM 833 C C . VAL A 1 100 ? 1.619 9.411 -6.801 1.00 58.19 100 VAL A C 1
ATOM 835 O O . VAL A 1 100 ? 1.208 9.328 -5.643 1.00 58.19 100 VAL A O 1
ATOM 838 N N . MET A 1 101 ? 0.998 8.822 -7.818 1.00 70.25 101 MET A N 1
ATOM 839 C CA . MET A 1 101 ? -0.138 7.930 -7.625 1.00 70.25 101 MET A CA 1
ATOM 840 C C . MET A 1 101 ? 0.326 6.646 -6.924 1.00 70.25 101 MET A C 1
ATOM 842 O O . MET A 1 101 ? 1.342 6.057 -7.300 1.00 70.25 101 MET A O 1
ATOM 846 N N . ILE A 1 102 ? -0.418 6.205 -5.908 1.00 71.12 102 ILE A N 1
ATOM 847 C CA . ILE A 1 102 ? -0.147 4.961 -5.180 1.00 71.12 102 ILE A CA 1
ATOM 848 C C . ILE A 1 102 ? -1.149 3.903 -5.623 1.00 71.12 102 ILE A C 1
ATOM 850 O O . ILE A 1 102 ? -2.356 4.139 -5.632 1.00 71.12 102 ILE A O 1
ATOM 854 N N . SER A 1 103 ? -0.635 2.725 -5.950 1.00 75.69 103 SER A N 1
ATOM 855 C CA . SER A 1 103 ? -1.409 1.595 -6.450 1.00 75.69 103 SER A CA 1
ATOM 856 C C . SER A 1 103 ? -1.263 0.408 -5.524 1.00 75.69 103 SER A C 1
ATOM 858 O O . SER A 1 103 ? -0.140 0.029 -5.198 1.00 75.69 103 SER A O 1
ATOM 860 N N . GLY A 1 104 ? -2.384 -0.186 -5.113 1.00 74.81 104 GLY A N 1
ATOM 861 C CA . GLY A 1 104 ? -2.373 -1.443 -4.370 1.00 74.81 104 GLY A CA 1
ATOM 862 C C . GLY A 1 104 ? -2.725 -2.638 -5.241 1.00 74.81 104 GLY A C 1
ATOM 863 O O . GLY A 1 104 ? -3.685 -2.579 -6.008 1.00 74.81 104 GLY A O 1
ATOM 864 N N . ILE A 1 105 ? -1.966 -3.718 -5.092 1.00 74.00 105 ILE A N 1
ATOM 865 C CA . ILE A 1 105 ? -2.172 -4.999 -5.773 1.00 74.00 105 ILE A CA 1
ATOM 866 C C . ILE A 1 105 ? -2.496 -6.058 -4.717 1.00 74.00 105 ILE A C 1
ATOM 868 O O . ILE A 1 105 ? -1.730 -6.233 -3.767 1.00 74.00 105 ILE A O 1
ATOM 872 N N . ASP A 1 106 ? -3.643 -6.730 -4.861 1.00 70.50 106 ASP A N 1
ATOM 873 C CA . ASP A 1 106 ? -4.031 -7.852 -3.993 1.00 70.50 106 ASP A CA 1
ATOM 874 C C . ASP A 1 106 ? -3.073 -9.043 -4.174 1.00 70.50 106 ASP A C 1
ATOM 876 O O . ASP A 1 106 ? -2.466 -9.237 -5.225 1.00 70.50 106 ASP A O 1
ATOM 880 N N . ARG A 1 107 ? -2.935 -9.843 -3.119 1.00 55.44 107 ARG A N 1
ATOM 881 C CA . ARG A 1 107 ? -1.881 -10.828 -2.842 1.00 55.44 107 ARG A CA 1
ATOM 882 C C . ARG A 1 107 ? -1.674 -11.951 -3.867 1.00 55.44 107 ARG A C 1
ATOM 884 O O . ARG A 1 107 ? -0.735 -12.730 -3.694 1.00 55.44 107 ARG A O 1
ATOM 891 N N . ASP A 1 108 ? -2.478 -12.041 -4.920 1.00 50.59 108 ASP A N 1
ATOM 892 C CA . ASP A 1 108 ? -2.211 -12.930 -6.051 1.00 50.59 108 ASP A CA 1
ATOM 893 C C . ASP A 1 108 ? -1.192 -12.287 -7.008 1.00 50.59 108 ASP A C 1
ATOM 895 O O . ASP A 1 108 ? -1.459 -12.073 -8.188 1.00 50.59 108 ASP A O 1
ATOM 899 N N . GLU A 1 109 ? 0.033 -12.052 -6.519 1.00 46.16 109 GLU A N 1
ATOM 900 C CA . GLU A 1 109 ? 1.230 -11.746 -7.325 1.00 46.16 109 GLU A CA 1
ATOM 901 C C . GLU A 1 109 ? 1.631 -12.943 -8.229 1.00 46.16 109 GLU A C 1
ATOM 903 O O . GLU A 1 109 ? 2.797 -13.330 -8.326 1.00 46.16 109 GLU A O 1
ATOM 908 N N . THR A 1 110 ? 0.672 -13.610 -8.879 1.00 39.28 110 THR A N 1
ATOM 909 C CA . THR A 1 110 ? 0.924 -14.761 -9.746 1.00 39.28 110 THR A CA 1
ATOM 910 C C . THR A 1 110 ? 1.278 -14.305 -11.154 1.00 39.28 110 THR A C 1
ATOM 912 O O . THR A 1 110 ? 0.464 -14.315 -12.070 1.00 39.28 110 THR A O 1
ATOM 915 N N . VAL A 1 111 ? 2.566 -14.049 -11.381 1.00 40.59 111 VAL A N 1
ATOM 916 C CA . VAL A 1 111 ? 3.154 -14.437 -12.667 1.00 40.59 111 VAL A CA 1
ATOM 917 C C . VAL A 1 111 ? 3.684 -15.861 -12.536 1.00 40.59 111 VAL A C 1
ATOM 919 O O . VAL A 1 111 ? 4.742 -1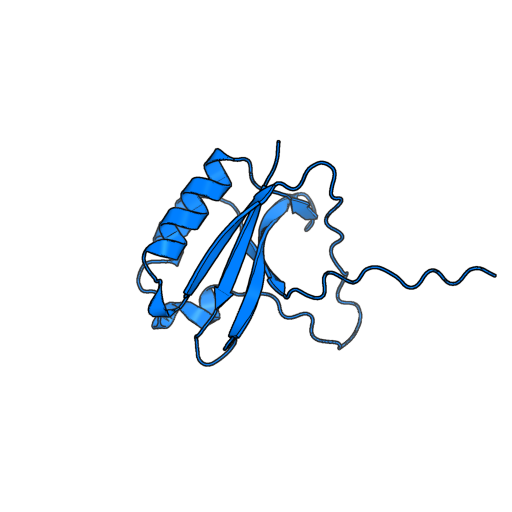6.078 -11.950 1.00 40.59 111 VAL A O 1
ATOM 922 N N . ARG A 1 112 ? 2.978 -16.835 -13.131 1.00 33.47 112 ARG A N 1
ATOM 923 C CA . ARG A 1 112 ? 3.588 -17.982 -13.838 1.00 33.47 112 ARG A CA 1
ATOM 924 C C . ARG A 1 112 ? 2.536 -18.847 -14.539 1.00 33.47 112 ARG A C 1
ATOM 926 O O . ARG A 1 112 ? 1.963 -19.745 -13.935 1.00 33.47 112 ARG A O 1
ATOM 933 N N . GLN A 1 113 ? 2.430 -18.707 -15.858 1.00 24.62 113 GLN A N 1
ATOM 934 C CA . GLN A 1 113 ? 2.386 -19.891 -16.718 1.00 24.62 113 GLN A CA 1
ATOM 935 C C . GLN A 1 113 ? 3.404 -19.723 -17.843 1.00 24.62 113 GLN A C 1
ATOM 937 O O . GLN A 1 113 ? 3.220 -18.966 -18.788 1.00 24.62 113 GLN A O 1
ATOM 942 N N . THR A 1 114 ? 4.531 -20.417 -17.700 1.00 28.52 114 THR A N 1
ATOM 943 C CA . THR A 1 114 ? 5.457 -20.674 -18.800 1.00 28.52 114 THR A CA 1
ATOM 944 C C . THR A 1 114 ? 4.903 -21.877 -19.558 1.00 28.52 114 THR A C 1
ATOM 946 O O . THR A 1 114 ? 4.960 -22.988 -19.032 1.00 28.52 114 THR A O 1
ATOM 949 N N . PHE A 1 115 ? 4.379 -21.690 -20.768 1.00 27.73 115 PHE A N 1
ATOM 950 C CA . PHE A 1 115 ? 4.243 -22.806 -21.703 1.00 27.73 115 PHE A CA 1
ATOM 951 C C . PHE A 1 115 ? 5.589 -22.956 -22.405 1.00 27.73 115 PHE A C 1
ATOM 953 O O . PHE A 1 115 ? 6.003 -22.094 -23.178 1.00 27.73 115 PHE A O 1
ATOM 960 N N . LYS A 1 116 ? 6.324 -24.006 -22.037 1.00 29.36 116 LYS A N 1
ATOM 961 C CA . LYS A 1 116 ? 7.377 -24.537 -22.897 1.00 29.36 116 LYS A CA 1
ATOM 962 C C . LYS A 1 116 ? 6.689 -25.407 -23.943 1.00 29.36 116 LYS A C 1
ATOM 964 O O . LYS A 1 116 ? 5.927 -26.288 -23.546 1.00 29.36 116 LYS A O 1
ATOM 969 N N . ASP A 1 117 ? 6.991 -25.165 -25.212 1.00 34.03 117 ASP A N 1
ATOM 970 C CA . ASP A 1 117 ? 7.012 -26.246 -26.200 1.00 34.03 117 ASP A CA 1
ATOM 971 C C . ASP A 1 117 ? 8.257 -27.120 -25.968 1.00 34.03 117 ASP A C 1
ATOM 973 O O . ASP A 1 117 ? 9.331 -26.553 -25.636 1.00 34.03 117 ASP A O 1
#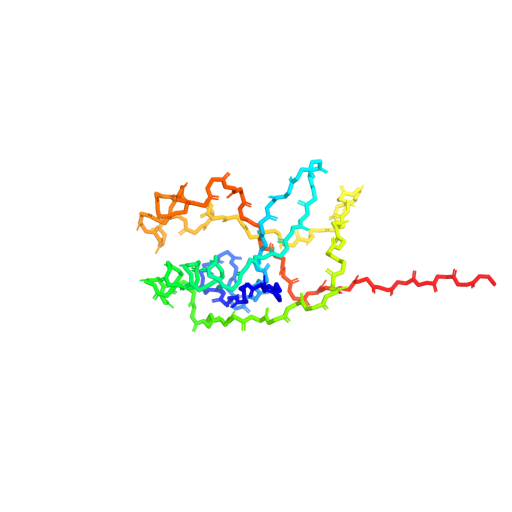

Secondary structure (DSSP, 8-state):
-EEEEEEEE-STTTTTEEEEEEEE-GGG-EEPEEHHHHHHHHHHHHTTTTTEEEEEEEE-SS---------SS----EE-GGGGGGGSTTHHHHHGGG-S-EEEEES----------

Mean predicted aligned error: 8.76 Å

Organism: NCBI:txid2654843

Radius of gyration: 14.57 Å; Cα contacts (8 Å, |Δi|>4): 178; chains: 1; bounding box: 34×42×38 Å

Solvent-accessible surface area (backbone atoms only — not comparable to full-atom values): 7089 Å² total; per-residue (Å²): 121,30,17,29,35,36,31,27,30,53,43,94,87,48,57,81,37,46,26,43,34,32,34,54,47,75,95,84,37,56,35,69,28,45,59,67,57,29,52,52,52,48,53,63,44,56,78,36,43,83,38,33,66,47,73,46,80,42,80,44,74,91,68,82,63,73,74,77,77,82,83,60,96,70,81,76,58,68,48,55,66,79,83,44,37,92,84,36,81,64,50,67,68,67,45,58,80,64,83,50,59,68,45,22,41,44,80,77,81,74,85,79,84,82,82,76,132

Foldseek 3Di:
DFKWKWFQFCDPPRRRWIWTKFWADPPRATHTHDPVRNVLLQVLVVVLCVGGVDIDIGDDPPDRQDDPPCPDDPDFDKDDVVVCCVSRPCSVVSCVVVVTDMIITTPCSDDDDDDDD

=== Feature glossary ===
Annotated list of the representations used here:

Nearest PDB structures. The Foldseek neighbor list gives the closest experimentally determined structures in the PDB, ranked by structural alignment. TM-score near 1 means near-identical fold; near 0.3 means only rough topology match. This is how one finds what a novel AlphaFold prediction most resembles in the solved-structure universe.

Foldseek 3Di. Foldseek's 3Di representation compresses backbone geometry into a per-residue letter drawn from a learned twenty-state alphabet. It captures the tertiary interaction pattern around each residue — which residues are packed against it in space, regardless of where they are in sequence.

Radius of gyration, Cα contacts, bounding box. Radius of gyration (Rg) is the root-mean-square distance of Cα atoms from their centroid — a single number for overall size and compactness. A globular domain of N residues has Rg ≈ 2.2·N^0.38 Å; an extended or disordered chain has a much larger Rg. The Cα contact count is the number of residue pairs whose Cα atoms are within 8 Å and are more than four positions apart in sequence — a standard proxy for tertiary packing density. The bounding box is the smallest axis-aligned box enclosing all Cα atoms.

InterPro / GO / CATH / organism. The annotation block draws on four external resources. InterPro: which protein families and domains the sequence belongs to. GO: standardized terms for what the protein does, what process it participates in, and where in the cell it acts. CATH: which structural fold it has in the CATH hierarchy. Organism: the species of origin.

mmCIF coordinates. The mmCIF block holds the 3D Cartesian coordinates of each backbone atom (N, Cα, C, O) in ångströms. mmCIF is the PDB's canonical archive format — a tagged-loop text representation of the atomic model.

pLDDT. pLDDT is the predicted lDDT-Cα score: AlphaFold's confidence that the local environment of each residue (all inter-atomic distances within 15 Å) is correctly placed. It is a per-residue number between 0 and 100, with higher meaning more reliable.

Backbone torsions (φ/ψ). φ (phi) and ψ (psi) are the two rotatable backbone dihedrals per r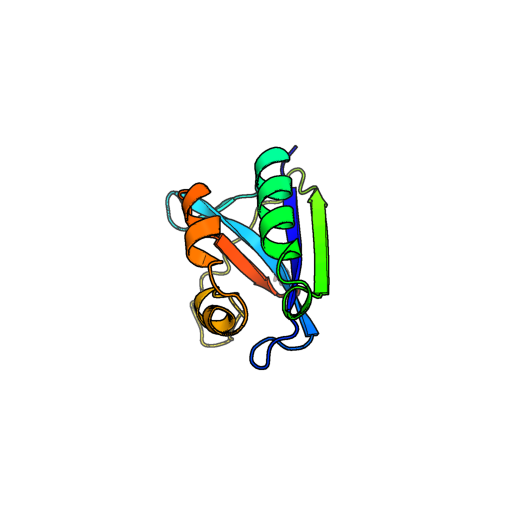esidue: φ is the C(i-1)–N–Cα–C torsion, ψ is the N–Cα–C–N(i+1) torsion, both in degrees on (−180°, 180°]. α-helical residues cluster near (−60°, −45°); β-strand residues near (−120°, +130°). A Ramachandran plot is simply a scatter of (φ, ψ) for every residue.

B-factor. For experimental (PDB) structures, the B-factor (temperature factor) quantifies the positional spread of each atom in the crystal — a combination of thermal vibration and static disorder — in units of Å². High B-factors mark flexible loops or poorly resolved regions; low B-factors mark the rigid, well-ordered core.

Secondary structure (3-state, P-SEA). SS3 is a coarse helix/strand/coil call (letters a/b/c) made by the P-SEA algorithm from inter-Cα distances and dihedrals. It is less detailed than DSSP but needs only Cα positions.

Predicted aligned error. Predicted aligned error is AlphaFold's pairwise confidence. Unlike pLDDT (per-residue), PAE is per-residue-pair and captures whether two parts of the structure are correctly placed relative to each other. Units are ångströms of expected positional error.

Solvent-accessible surface area. Solvent-accessible surface area (SASA) is the area in Å² traced out by the centre of a 1.4 Å probe sphere (a water molecule) rolled over the protein's van der Waals surface (Shrake–Rupley / Lee–Richards construction). Buried residues have near-zero SASA; fully exposed residues can exceed 200 Å². The total SASA scales roughly with the number of surface residues.

Secondary structure (8-state, DSSP). The SS8 string is DSSP's per-residue secondary-structure call. α-helix (H) means an i→i+4 H-bond ladder; β-strand (E) means the residue participates in a β-sheet; 3₁₀ (G) and π (I) are tighter and wider helices; T/S are turns/bends; '-' is loop.

Rendered structure images. Structure images are PyMOL renders from six orthogonal camera directions. Cartoon representation draws helices as coils and strands as arrows; sticks shows the backbone as bonds; surface shows the solvent-excluded envelope. Rainbow coloring maps sequence position to hue (blue→red, N→C); chain coloring assigns a distinct color per polypeptide.

Sequence. The amino-acid sequence is the protein's primary structure: the linear order of residues from the N-terminus to the C-terminus, written in one-letter code. Everything else here — the 3D coordinates, the secondary structure, the domain annotations — is ultimately a consequence of this string.

Contact-map, Ramachandran, and PAE plots. Three diagnostic plots accompany the record. The Cα contact map visualizes the tertiary structure as a 2D adjacency matrix (8 Å cutoff, sequence-local contacts suppressed). The Ramachandran plot shows the distribution of backbone (φ, ψ) torsions, with points in the α and β basins reflecting secondary structure content. The PAE plot shows AlphaFold's inter-residue confidence as a color matrix.